Protein AF-A0A7C6NJV8-F1 (afdb_monomer_lite)

Radius of gyration: 19.59 Å; chains: 1; bounding box: 63×45×58 Å

Structure (mmCIF, N/CA/C/O backbone):
data_AF-A0A7C6NJV8-F1
#
_entry.id   AF-A0A7C6NJV8-F1
#
loop_
_atom_site.group_PDB
_atom_site.id
_atom_site.type_symbol
_atom_site.label_atom_id
_atom_site.label_alt_id
_atom_site.label_comp_id
_atom_site.label_asym_id
_atom_site.label_entity_id
_atom_site.label_seq_id
_atom_site.pdbx_PDB_ins_code
_atom_site.Cartn_x
_atom_site.Cartn_y
_atom_site.Cartn_z
_atom_site.occupancy
_atom_site.B_iso_or_equiv
_atom_site.auth_seq_id
_atom_site.auth_comp_id
_atom_site.auth_asym_id
_atom_site.auth_atom_id
_atom_site.pdbx_PDB_model_num
ATOM 1 N N . MET A 1 1 ? -29.972 7.275 5.028 1.00 44.28 1 MET A N 1
ATOM 2 C CA . MET A 1 1 ? -29.002 7.350 6.134 1.00 44.28 1 MET A CA 1
ATOM 3 C C . MET A 1 1 ? -28.089 6.150 5.996 1.00 44.28 1 MET A C 1
ATOM 5 O O . MET A 1 1 ? -28.559 5.037 6.199 1.00 44.28 1 MET A O 1
ATOM 9 N N . GLU A 1 2 ? -26.853 6.348 5.537 1.00 48.09 2 GLU A N 1
ATOM 10 C CA . GLU A 1 2 ? -25.813 5.333 5.746 1.00 48.09 2 GLU A CA 1
ATOM 11 C C . GLU A 1 2 ? -25.489 5.295 7.247 1.00 48.09 2 GLU A C 1
ATOM 13 O O . GLU A 1 2 ? -25.677 6.285 7.953 1.00 48.09 2 GLU A O 1
ATOM 18 N N . ALA A 1 3 ? -25.141 4.114 7.759 1.00 62.25 3 ALA A N 1
ATOM 19 C CA . ALA A 1 3 ? -24.826 3.956 9.175 1.00 62.25 3 ALA A CA 1
ATOM 20 C C . ALA A 1 3 ? -23.454 4.601 9.448 1.00 62.25 3 ALA A C 1
ATOM 22 O O . ALA A 1 3 ? -22.554 4.380 8.638 1.00 62.25 3 ALA A O 1
ATOM 23 N N . PRO A 1 4 ? -23.276 5.352 10.549 1.00 63.28 4 PRO A N 1
ATOM 24 C CA . PRO A 1 4 ? -22.041 6.090 10.841 1.00 63.28 4 PRO A CA 1
ATOM 25 C C . PRO A 1 4 ? -20.781 5.205 10.827 1.00 63.28 4 PRO A C 1
ATOM 27 O O . PRO A 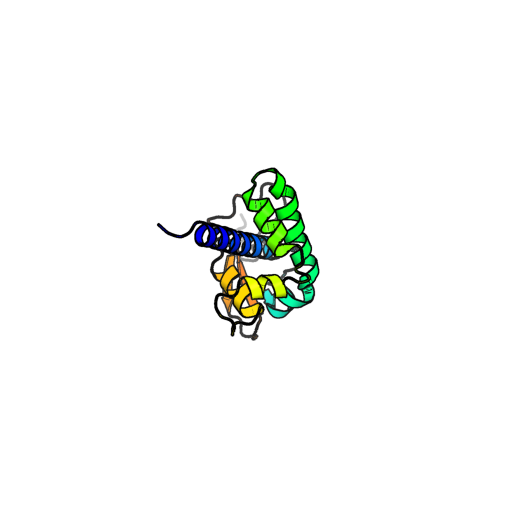1 4 ? -19.737 5.644 10.358 1.00 63.28 4 PRO A O 1
ATOM 30 N N . GLU A 1 5 ? -20.902 3.935 11.218 1.00 63.16 5 GLU A N 1
ATOM 31 C CA . GLU A 1 5 ? -19.820 2.937 11.162 1.00 63.16 5 GLU A CA 1
ATOM 32 C C . GLU A 1 5 ? -19.309 2.694 9.729 1.00 63.16 5 GLU A C 1
ATOM 34 O O . GLU A 1 5 ? -18.105 2.669 9.490 1.00 63.16 5 GLU A O 1
ATOM 39 N N . ARG A 1 6 ? -20.206 2.635 8.733 1.00 70.56 6 ARG A N 1
ATOM 40 C CA . ARG A 1 6 ? -19.815 2.449 7.322 1.00 70.56 6 ARG A CA 1
ATOM 41 C C . ARG A 1 6 ? -19.098 3.666 6.742 1.00 70.56 6 ARG A C 1
ATOM 43 O O . ARG A 1 6 ? -18.299 3.531 5.815 1.00 70.56 6 ARG A O 1
ATOM 50 N N . GLU A 1 7 ? -19.399 4.860 7.245 1.00 77.38 7 GLU A N 1
ATOM 51 C CA . GLU A 1 7 ? -18.710 6.083 6.825 1.00 77.38 7 GLU A CA 1
ATOM 52 C C . GLU A 1 7 ? -17.288 6.152 7.397 1.00 77.38 7 GLU A C 1
ATOM 54 O O . GLU A 1 7 ? -16.370 6.604 6.706 1.00 77.38 7 GLU A O 1
ATOM 59 N N . GLU A 1 8 ? -17.093 5.679 8.629 1.00 79.56 8 GLU A N 1
ATOM 60 C CA . GLU A 1 8 ? -15.789 5.625 9.291 1.00 79.56 8 GLU A CA 1
ATOM 61 C C . GLU A 1 8 ? -14.870 4.572 8.662 1.00 79.56 8 GLU A C 1
ATOM 63 O O . GLU A 1 8 ? -13.762 4.913 8.246 1.00 79.56 8 GLU A O 1
ATOM 68 N N . GLU A 1 9 ? -15.355 3.344 8.459 1.00 81.94 9 GLU A N 1
ATOM 69 C CA . GLU A 1 9 ? -14.619 2.282 7.754 1.00 81.94 9 GLU A CA 1
ATOM 70 C C . GLU A 1 9 ? -14.162 2.744 6.364 1.00 81.94 9 GLU A C 1
ATOM 72 O O . GLU A 1 9 ? -12.999 2.608 5.976 1.00 81.94 9 GLU A O 1
ATOM 77 N N . ARG A 1 10 ? -15.070 3.379 5.613 1.00 85.94 10 ARG A N 1
ATOM 78 C CA . ARG A 1 10 ? -14.767 3.914 4.285 1.00 85.94 10 ARG A CA 1
ATOM 79 C C . ARG A 1 10 ? -13.729 5.033 4.341 1.00 85.94 10 ARG A C 1
ATOM 81 O O . ARG A 1 10 ? -12.921 5.162 3.418 1.00 85.94 10 ARG A O 1
ATOM 88 N N . TYR A 1 11 ? -13.751 5.871 5.374 1.00 86.62 11 TYR A N 1
ATOM 89 C CA . TYR A 1 11 ? -12.735 6.902 5.571 1.00 86.62 11 TYR A CA 1
ATOM 90 C C . TYR A 1 11 ? -11.361 6.281 5.837 1.00 86.62 11 TYR A C 1
ATOM 92 O O . TYR A 1 11 ? -10.406 6.646 5.148 1.00 86.62 11 TYR A O 1
ATOM 100 N N . ILE A 1 12 ? -11.283 5.331 6.775 1.00 87.88 12 ILE A N 1
ATOM 101 C CA . ILE A 1 12 ? -10.046 4.632 7.146 1.00 87.88 12 ILE A CA 1
ATOM 102 C C . ILE A 1 12 ? -9.442 3.971 5.909 1.00 87.88 12 ILE A C 1
ATOM 104 O O . ILE A 1 12 ? -8.296 4.253 5.556 1.00 87.88 12 ILE A O 1
ATOM 108 N N . TYR A 1 13 ? -10.247 3.191 5.187 1.00 89.94 13 TYR A N 1
ATOM 109 C CA . TYR A 1 13 ? -9.831 2.513 3.964 1.00 89.94 13 TYR A CA 1
ATOM 110 C C . TYR A 1 13 ? -9.274 3.496 2.924 1.00 89.94 13 TYR A C 1
ATOM 112 O O . TYR A 1 13 ? -8.141 3.354 2.469 1.00 89.94 13 TYR A O 1
ATOM 120 N N . ASN A 1 14 ? -10.028 4.549 2.585 1.00 90.50 14 ASN A N 1
ATOM 121 C CA . ASN A 1 14 ? -9.605 5.528 1.577 1.00 90.50 14 ASN A CA 1
ATOM 122 C C . ASN A 1 14 ? -8.330 6.279 1.977 1.00 90.50 14 ASN A C 1
ATOM 124 O O . ASN A 1 14 ? -7.537 6.673 1.118 1.00 90.50 14 ASN A O 1
ATOM 128 N N . PHE A 1 15 ? -8.165 6.556 3.269 1.00 91.12 15 PHE A N 1
ATOM 129 C CA . PHE A 1 15 ? -6.979 7.219 3.785 1.00 91.12 15 PHE A CA 1
ATOM 130 C C . PHE A 1 15 ? -5.757 6.301 3.681 1.00 91.12 15 PHE A C 1
ATOM 132 O O . PHE A 1 15 ? -4.739 6.712 3.120 1.00 91.12 15 PHE A O 1
ATOM 139 N N . LEU A 1 16 ? -5.885 5.056 4.145 1.00 92.50 16 LEU A N 1
ATOM 140 C CA . LEU A 1 16 ? -4.838 4.036 4.097 1.00 92.50 16 LEU A CA 1
ATOM 141 C C . LEU A 1 16 ? -4.431 3.675 2.660 1.00 92.50 16 LEU A C 1
ATOM 143 O O . LEU A 1 16 ? -3.243 3.523 2.376 1.00 92.50 16 LEU A O 1
ATOM 147 N N . GLU A 1 17 ? -5.379 3.617 1.726 1.00 92.75 17 GLU A N 1
ATOM 148 C CA . GLU A 1 17 ? -5.088 3.404 0.307 1.00 92.75 17 GLU A CA 1
ATOM 149 C C . GLU A 1 17 ? -4.221 4.543 -0.259 1.00 92.75 17 GLU A C 1
ATOM 151 O O . GLU A 1 17 ? -3.165 4.311 -0.856 1.00 92.75 17 GLU A O 1
ATOM 156 N N . LYS A 1 18 ? -4.622 5.797 -0.005 1.00 90.94 18 LYS A N 1
ATOM 157 C CA . LYS A 1 18 ? -3.902 6.988 -0.481 1.00 90.94 18 LYS A CA 1
ATOM 158 C C . LYS A 1 18 ? -2.502 7.094 0.104 1.00 90.94 18 LYS A C 1
ATOM 160 O O . LYS A 1 18 ? -1.551 7.306 -0.644 1.00 90.94 18 LYS A O 1
ATOM 165 N N . ILE A 1 19 ? -2.370 6.968 1.422 1.00 91.62 19 ILE A N 1
ATOM 166 C CA . ILE A 1 19 ? -1.080 7.111 2.100 1.00 91.62 19 ILE A CA 1
ATOM 167 C C . ILE A 1 19 ? -0.108 6.005 1.675 1.00 91.62 19 ILE A C 1
ATOM 169 O O . ILE A 1 19 ? 1.055 6.296 1.399 1.00 91.62 19 ILE A O 1
ATOM 173 N N . THR A 1 20 ? -0.591 4.768 1.518 1.00 92.12 20 THR A N 1
ATOM 174 C CA . THR A 1 20 ? 0.212 3.652 0.999 1.00 92.12 20 THR A CA 1
ATOM 175 C C . THR A 1 20 ? 0.728 3.978 -0.400 1.00 92.12 20 THR A C 1
ATOM 177 O O . THR A 1 20 ? 1.933 3.903 -0.649 1.00 92.12 20 THR A O 1
ATOM 180 N N . GLY A 1 21 ? -0.156 4.431 -1.296 1.00 90.12 21 GLY A N 1
ATOM 181 C CA . GLY A 1 21 ? 0.224 4.862 -2.640 1.00 90.12 21 GLY A CA 1
ATOM 182 C C . GLY A 1 21 ? 1.263 5.990 -2.642 1.00 90.12 21 GLY A C 1
ATOM 183 O O . GLY A 1 21 ? 2.228 5.923 -3.405 1.00 90.12 21 GLY A O 1
ATOM 184 N N . CYS A 1 22 ? 1.112 6.991 -1.770 1.00 88.50 22 CYS A N 1
ATOM 185 C CA . CYS A 1 22 ? 2.067 8.093 -1.628 1.00 88.50 22 CYS A CA 1
ATOM 186 C C . CYS A 1 22 ? 3.446 7.606 -1.175 1.00 88.50 22 CYS A C 1
ATOM 188 O O . CYS A 1 22 ? 4.431 7.889 -1.850 1.00 88.50 22 CYS A O 1
ATOM 190 N N . PHE A 1 23 ? 3.528 6.826 -0.094 1.00 89.25 23 PHE A N 1
ATOM 191 C CA . PHE A 1 23 ? 4.809 6.342 0.427 1.00 89.25 23 PHE A CA 1
ATOM 192 C C . PHE A 1 23 ? 5.580 5.506 -0.589 1.00 89.25 23 PHE A C 1
ATOM 194 O O . PHE A 1 23 ? 6.809 5.591 -0.665 1.00 89.25 23 PHE A O 1
ATOM 201 N N . TYR A 1 24 ? 4.887 4.653 -1.340 1.00 88.19 24 TYR A N 1
ATOM 202 C CA . TYR A 1 24 ? 5.525 3.873 -2.391 1.00 88.19 24 TYR A CA 1
ATOM 203 C C . TYR A 1 24 ? 5.960 4.761 -3.556 1.00 88.19 24 TYR A C 1
ATOM 205 O O . TYR A 1 24 ? 7.117 4.677 -3.953 1.00 88.19 24 TYR A O 1
ATOM 213 N N . ALA A 1 25 ? 5.098 5.655 -4.049 1.00 84.25 25 ALA A N 1
ATOM 214 C CA . ALA A 1 25 ? 5.460 6.587 -5.115 1.00 84.25 25 ALA A CA 1
ATOM 215 C C . ALA A 1 25 ? 6.677 7.451 -4.742 1.00 84.25 25 ALA A C 1
ATOM 217 O O . ALA A 1 25 ? 7.619 7.534 -5.523 1.00 84.25 25 ALA A O 1
ATOM 218 N N . GLU A 1 26 ? 6.702 8.037 -3.544 1.00 81.94 26 GLU A N 1
ATOM 219 C CA . GLU A 1 26 ? 7.840 8.821 -3.049 1.00 81.94 26 GLU A CA 1
ATOM 220 C C . GLU A 1 26 ? 9.117 7.992 -2.975 1.00 81.94 26 GLU A C 1
ATOM 222 O O . GLU A 1 26 ? 10.167 8.439 -3.418 1.00 81.94 26 GLU A O 1
ATOM 227 N N . TRP A 1 27 ? 9.043 6.763 -2.465 1.00 81.00 27 TRP A N 1
ATOM 228 C CA . TRP A 1 27 ? 10.218 5.898 -2.388 1.00 81.00 27 TRP A CA 1
ATOM 229 C C . TRP A 1 27 ? 10.796 5.565 -3.763 1.00 81.00 27 TRP A C 1
ATOM 231 O O . TRP A 1 27 ? 12.010 5.640 -3.936 1.00 81.00 27 TRP A O 1
ATOM 241 N N . TYR A 1 28 ? 9.945 5.286 -4.752 1.00 77.75 28 TYR A N 1
ATOM 242 C CA . TYR A 1 28 ? 10.406 5.049 -6.121 1.00 77.75 28 TYR A CA 1
ATOM 243 C C . TYR A 1 28 ? 10.984 6.297 -6.784 1.00 77.75 28 TYR A C 1
ATOM 245 O O . TYR A 1 28 ? 11.911 6.193 -7.579 1.00 77.75 28 TYR A O 1
ATOM 253 N N . LEU A 1 29 ? 10.430 7.473 -6.491 1.00 73.44 29 LEU A N 1
ATOM 254 C CA . LEU A 1 29 ? 10.861 8.719 -7.121 1.00 73.44 29 LEU A CA 1
ATOM 255 C C . LEU A 1 29 ? 12.094 9.338 -6.450 1.00 73.44 29 LEU A C 1
ATOM 257 O O . LEU A 1 29 ? 12.846 10.040 -7.119 1.00 73.44 29 LEU A O 1
ATOM 261 N N . CYS A 1 30 ? 12.309 9.080 -5.159 1.00 70.81 30 CYS A N 1
ATOM 262 C CA . CYS A 1 30 ? 13.429 9.619 -4.383 1.00 70.81 30 CYS A CA 1
ATOM 263 C C . CYS A 1 30 ? 14.631 8.668 -4.281 1.00 70.81 30 CYS A C 1
ATOM 265 O O . CYS A 1 30 ? 15.671 9.076 -3.771 1.00 70.81 30 CYS A O 1
ATOM 267 N N . SER A 1 31 ? 14.517 7.409 -4.715 1.00 63.44 31 SER A N 1
ATOM 268 C CA . SER A 1 31 ? 15.648 6.480 -4.684 1.00 63.44 31 SER A CA 1
ATOM 269 C C . SER A 1 31 ? 16.633 6.789 -5.816 1.00 63.44 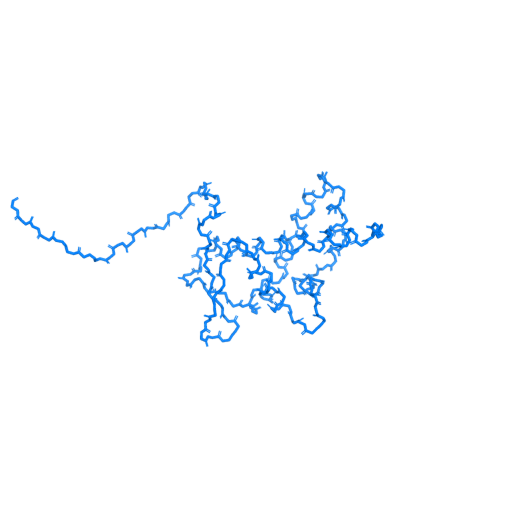31 SER A C 1
ATOM 271 O O . SER A 1 31 ? 16.363 6.506 -6.984 1.00 63.44 31 SER A O 1
ATOM 273 N N . GLU A 1 32 ? 17.796 7.352 -5.465 1.00 49.84 32 GLU A N 1
ATOM 274 C CA . GLU A 1 32 ? 18.924 7.597 -6.384 1.00 49.84 32 GLU A CA 1
ATOM 275 C C . GLU A 1 32 ? 19.471 6.300 -7.020 1.00 49.84 32 GLU A C 1
ATOM 277 O O . GLU A 1 32 ? 20.162 6.347 -8.037 1.00 49.84 32 GLU A O 1
ATOM 282 N N . GLU A 1 33 ? 19.136 5.134 -6.458 1.00 50.09 33 GLU A N 1
ATOM 283 C CA . GLU A 1 33 ? 19.601 3.816 -6.908 1.00 50.09 33 GLU A CA 1
ATOM 284 C C . GLU A 1 33 ? 18.751 3.213 -8.040 1.00 50.09 33 GLU A C 1
ATOM 286 O O . GLU A 1 33 ? 19.172 2.251 -8.693 1.00 50.09 33 GLU A O 1
ATOM 291 N N . ILE A 1 34 ? 17.572 3.776 -8.340 1.00 53.25 34 ILE A N 1
ATOM 292 C CA . ILE A 1 34 ? 16.693 3.255 -9.396 1.00 53.25 34 ILE A CA 1
ATOM 293 C C . ILE A 1 34 ? 17.153 3.797 -10.754 1.00 53.25 34 ILE A C 1
ATOM 295 O O . ILE A 1 34 ? 16.552 4.667 -11.377 1.00 53.25 34 ILE A O 1
ATOM 299 N N . SER A 1 35 ? 18.245 3.221 -11.244 1.00 52.53 35 SER A N 1
ATOM 300 C CA . SER A 1 35 ? 18.840 3.528 -12.551 1.00 52.53 35 SER A CA 1
ATOM 301 C C . SER A 1 35 ? 17.911 3.250 -13.746 1.00 52.53 35 SER A C 1
ATOM 303 O O . SER A 1 35 ? 18.124 3.807 -14.820 1.00 52.53 35 SER A O 1
ATOM 305 N N . ASN A 1 36 ? 16.857 2.437 -13.569 1.00 63.31 36 ASN A N 1
ATOM 306 C CA . ASN A 1 36 ? 16.032 1.923 -14.672 1.00 63.31 36 ASN A CA 1
ATOM 307 C C . ASN A 1 36 ? 14.518 2.146 -14.539 1.00 63.31 36 ASN A C 1
ATOM 309 O O . ASN A 1 36 ? 13.767 1.695 -15.403 1.00 63.31 36 ASN A O 1
ATOM 313 N N . PHE A 1 37 ? 14.053 2.849 -13.501 1.00 75.81 37 PHE A N 1
ATOM 314 C CA . PHE A 1 37 ? 12.620 3.058 -13.232 1.00 75.81 37 PHE A CA 1
ATOM 315 C C . PHE A 1 37 ? 11.797 1.756 -13.144 1.00 75.81 37 PHE A C 1
ATOM 317 O O . PHE A 1 37 ? 10.596 1.766 -13.404 1.00 75.81 37 PHE A O 1
ATOM 324 N N . ASN A 1 38 ? 12.427 0.630 -12.799 1.00 85.31 38 ASN A N 1
ATOM 325 C CA . ASN A 1 38 ? 11.752 -0.657 -12.668 1.00 85.31 38 ASN A CA 1
ATOM 326 C C . ASN A 1 38 ? 11.433 -0.951 -11.198 1.00 85.31 38 ASN A C 1
ATOM 328 O O . ASN A 1 38 ? 12.264 -0.722 -10.325 1.00 85.31 38 ASN A O 1
ATOM 332 N N . ILE A 1 39 ? 10.234 -1.468 -10.950 1.00 87.56 39 ILE A N 1
ATOM 333 C CA . ILE A 1 39 ? 9.761 -1.990 -9.669 1.00 87.56 39 ILE A CA 1
ATOM 334 C C . ILE A 1 39 ? 9.591 -3.498 -9.814 1.00 87.56 39 ILE A C 1
ATOM 336 O O . ILE A 1 39 ? 8.848 -3.948 -10.683 1.00 87.56 39 ILE A O 1
ATOM 340 N N . ASP A 1 40 ? 10.217 -4.271 -8.938 1.00 90.81 40 ASP A N 1
ATOM 341 C CA . ASP A 1 40 ? 9.776 -5.634 -8.659 1.00 90.81 40 ASP A CA 1
ATOM 342 C C . ASP A 1 40 ? 8.704 -5.569 -7.560 1.00 90.81 40 ASP A C 1
ATOM 344 O O . ASP A 1 40 ? 8.948 -5.082 -6.452 1.00 90.81 40 ASP A O 1
ATOM 348 N N . ILE A 1 41 ? 7.477 -5.986 -7.886 1.00 91.44 41 ILE A N 1
ATOM 349 C CA . ILE A 1 41 ? 6.344 -5.860 -6.963 1.00 91.44 41 ILE A CA 1
ATOM 350 C C . ILE A 1 41 ? 6.465 -6.803 -5.759 1.00 91.44 41 ILE A C 1
ATOM 352 O O . ILE A 1 41 ? 5.979 -6.481 -4.677 1.00 91.44 41 ILE A O 1
ATOM 356 N N . HIS A 1 42 ? 7.125 -7.948 -5.924 1.00 92.12 42 HIS A N 1
ATOM 357 C CA . HIS A 1 42 ? 7.327 -8.906 -4.848 1.00 92.12 42 HIS A CA 1
ATOM 358 C C . HIS A 1 42 ? 8.372 -8.369 -3.865 1.00 92.12 42 HIS A C 1
ATOM 360 O O . HIS A 1 42 ? 8.156 -8.387 -2.654 1.00 92.12 42 HIS A O 1
ATOM 366 N N . GLU A 1 43 ? 9.471 -7.804 -4.370 1.00 89.31 43 GLU A N 1
ATOM 367 C CA . GLU A 1 43 ? 10.458 -7.094 -3.548 1.00 89.31 43 GLU A CA 1
ATOM 368 C C . GLU A 1 43 ? 9.819 -5.927 -2.779 1.00 89.31 43 GLU A C 1
ATOM 370 O O . GLU A 1 43 ? 10.021 -5.775 -1.569 1.00 89.31 43 GLU A O 1
ATOM 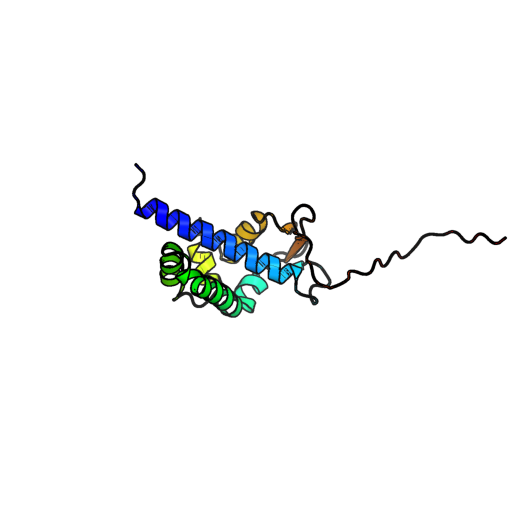375 N N . ALA A 1 44 ? 8.989 -5.141 -3.465 1.00 88.75 44 ALA A N 1
ATOM 376 C CA . ALA A 1 44 ? 8.278 -4.013 -2.882 1.00 88.75 44 ALA A CA 1
ATOM 377 C C . ALA A 1 44 ? 7.387 -4.405 -1.696 1.00 88.75 44 ALA A C 1
ATOM 379 O O . ALA A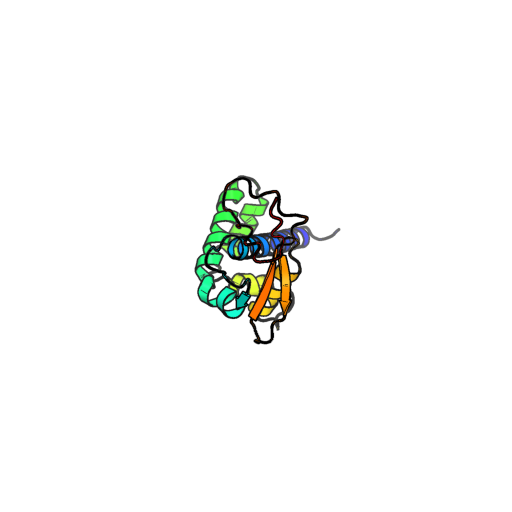 1 44 ? 7.249 -3.617 -0.757 1.00 88.75 44 ALA A O 1
ATOM 380 N N . VAL A 1 45 ? 6.777 -5.592 -1.728 1.00 92.12 45 VAL A N 1
ATOM 381 C CA . VAL A 1 45 ? 5.919 -6.075 -0.642 1.00 92.12 45 VAL A CA 1
ATOM 382 C C . VAL A 1 45 ? 6.723 -6.790 0.439 1.00 92.12 45 VAL A C 1
ATOM 384 O O . VAL A 1 45 ? 6.598 -6.441 1.611 1.00 92.12 45 VAL A O 1
ATOM 387 N N . TYR A 1 46 ? 7.557 -7.762 0.074 1.00 90.31 46 TYR A N 1
ATOM 388 C CA . TYR A 1 46 ? 8.120 -8.708 1.042 1.00 90.31 46 TYR A CA 1
ATOM 389 C C . TYR A 1 46 ? 9.532 -8.364 1.509 1.00 90.31 46 TYR A C 1
ATOM 391 O O . TYR A 1 46 ? 9.856 -8.611 2.667 1.00 90.31 46 TYR A O 1
ATOM 399 N N . ASN A 1 47 ? 10.359 -7.728 0.676 1.00 85.06 47 ASN A N 1
ATOM 400 C CA . ASN A 1 47 ? 11.704 -7.326 1.108 1.00 85.06 47 ASN A CA 1
ATOM 401 C C . ASN A 1 47 ? 11.665 -5.988 1.859 1.00 85.06 47 ASN A C 1
ATOM 403 O O . ASN A 1 47 ? 12.389 -5.795 2.834 1.00 85.06 47 ASN A O 1
ATOM 407 N N . MET A 1 48 ? 10.784 -5.073 1.442 1.00 78.81 48 MET A N 1
ATOM 408 C CA . MET A 1 48 ? 10.580 -3.778 2.110 1.00 78.81 48 MET A CA 1
ATOM 409 C C . MET A 1 48 ? 9.521 -3.823 3.226 1.00 78.81 48 MET A C 1
ATOM 411 O O . MET A 1 48 ? 9.399 -2.861 3.991 1.00 78.81 48 MET A O 1
ATOM 415 N N . GLY A 1 49 ? 8.777 -4.931 3.339 1.00 84.19 49 GLY A N 1
ATOM 416 C CA . GLY A 1 49 ? 7.541 -5.092 4.111 1.00 84.19 49 GLY A CA 1
ATOM 417 C C . GLY A 1 49 ? 7.512 -4.387 5.463 1.00 84.19 49 GLY A C 1
ATOM 418 O O . GLY A 1 49 ? 6.837 -3.371 5.618 1.00 84.19 49 GLY A O 1
ATOM 419 N N . ARG A 1 50 ? 8.246 -4.891 6.460 1.00 87.88 50 ARG A N 1
ATOM 420 C CA . ARG A 1 50 ? 8.211 -4.323 7.821 1.00 87.88 50 ARG A CA 1
ATOM 421 C C . ARG A 1 50 ? 8.659 -2.862 7.876 1.00 87.88 50 ARG A C 1
ATOM 423 O O . ARG A 1 50 ? 8.001 -2.046 8.515 1.00 87.88 50 ARG A O 1
ATOM 430 N N . TYR A 1 51 ? 9.763 -2.518 7.208 1.00 89.06 51 TYR A N 1
ATOM 431 C CA . TYR A 1 51 ? 10.293 -1.149 7.215 1.00 89.06 51 TYR A CA 1
ATOM 432 C C . TYR A 1 51 ? 9.244 -0.147 6.726 1.00 89.06 51 TYR A C 1
ATOM 434 O O . TYR A 1 51 ? 9.037 0.911 7.325 1.00 89.06 51 TYR A O 1
ATOM 442 N N . LYS A 1 52 ? 8.549 -0.501 5.645 1.00 90.25 52 LYS A N 1
ATOM 443 C CA . LYS A 1 52 ? 7.549 0.360 5.030 1.00 90.25 52 LYS A CA 1
ATOM 444 C C . LYS A 1 52 ? 6.291 0.490 5.893 1.00 90.25 52 LYS A C 1
ATOM 446 O O . LYS A 1 52 ? 5.746 1.588 5.990 1.00 90.25 52 LYS A O 1
ATOM 451 N N . MET A 1 53 ? 5.897 -0.579 6.586 1.00 94.50 53 MET A N 1
ATOM 452 C CA . MET A 1 53 ? 4.770 -0.558 7.521 1.00 94.50 53 MET A CA 1
ATOM 453 C C . MET A 1 53 ? 5.039 0.397 8.686 1.00 94.50 53 MET A C 1
ATOM 455 O O . MET A 1 53 ? 4.184 1.208 9.029 1.00 94.50 53 MET A O 1
ATOM 459 N N . GLU A 1 54 ? 6.247 0.360 9.256 1.00 93.94 54 GLU A N 1
ATOM 460 C CA . GLU A 1 54 ? 6.638 1.277 10.335 1.00 93.94 54 GLU A CA 1
ATOM 461 C C . GLU A 1 54 ? 6.607 2.744 9.887 1.00 93.94 54 GLU A C 1
ATOM 463 O O . GLU A 1 54 ? 6.147 3.601 10.637 1.00 93.94 54 GLU A O 1
ATOM 468 N N . LYS A 1 55 ? 7.011 3.047 8.645 1.00 92.81 55 LYS A N 1
ATOM 469 C CA . LYS A 1 55 ? 6.909 4.409 8.092 1.00 92.81 55 LYS A CA 1
ATOM 470 C C . LYS A 1 55 ? 5.465 4.897 7.983 1.00 92.81 55 LYS A C 1
ATOM 472 O O . LYS A 1 55 ? 5.194 6.050 8.315 1.00 92.81 55 LYS A O 1
ATOM 477 N N . ILE A 1 56 ? 4.548 4.026 7.563 1.00 93.50 56 ILE A N 1
ATOM 478 C CA . ILE A 1 56 ? 3.117 4.348 7.508 1.00 93.50 56 ILE A CA 1
ATOM 479 C C . ILE A 1 56 ? 2.583 4.575 8.927 1.00 93.50 56 ILE A C 1
ATOM 481 O O . ILE A 1 56 ? 2.008 5.630 9.185 1.00 93.50 56 ILE A O 1
ATOM 485 N N . LYS A 1 57 ? 2.835 3.653 9.870 1.00 94.88 57 LYS A N 1
ATOM 486 C CA . LYS A 1 57 ? 2.397 3.790 11.273 1.00 94.88 57 LYS A CA 1
ATOM 487 C C . LYS A 1 57 ? 2.917 5.070 11.917 1.00 94.88 57 LYS A C 1
ATOM 489 O O . LYS A 1 57 ? 2.143 5.777 12.557 1.00 94.88 57 LYS A O 1
ATOM 494 N N . GLN A 1 58 ? 4.195 5.387 11.709 1.00 93.75 58 GLN A N 1
ATOM 495 C CA . GLN A 1 58 ? 4.810 6.613 12.207 1.00 93.75 58 GLN A CA 1
ATOM 496 C C . GLN A 1 58 ? 4.077 7.852 11.682 1.00 93.75 58 GLN A C 1
ATOM 498 O O . GLN A 1 58 ? 3.698 8.707 12.477 1.00 93.75 58 GLN A O 1
ATOM 503 N N . TYR A 1 59 ? 3.815 7.929 10.373 1.00 92.06 59 TYR A N 1
ATOM 504 C CA . TYR A 1 59 ? 3.086 9.063 9.805 1.00 92.06 59 TYR A CA 1
ATOM 505 C C . TYR A 1 59 ? 1.680 9.189 10.386 1.00 92.06 59 TYR A C 1
ATOM 507 O O . TYR A 1 59 ? 1.265 10.291 10.743 1.00 92.06 59 TYR A O 1
ATOM 515 N N . VAL A 1 60 ? 0.932 8.085 10.482 1.00 92.25 60 VAL A N 1
ATOM 516 C CA . VAL A 1 60 ? -0.428 8.134 11.036 1.00 92.25 60 VAL A CA 1
ATOM 517 C C . VAL A 1 60 ? -0.386 8.608 12.487 1.00 92.25 60 VAL A C 1
ATOM 519 O O . VAL A 1 60 ? -1.117 9.530 12.829 1.00 92.25 60 VAL A O 1
ATOM 522 N N . TYR A 1 61 ? 0.514 8.059 13.305 1.00 91.88 61 TYR A N 1
ATOM 523 C CA . TYR A 1 61 ? 0.676 8.438 14.709 1.00 91.88 61 TYR A CA 1
ATOM 524 C C . TYR A 1 61 ? 1.037 9.920 14.890 1.00 91.88 61 TYR A C 1
ATOM 526 O O . TYR A 1 61 ? 0.401 10.622 15.674 1.00 91.88 61 TYR A O 1
ATOM 534 N N . GLU A 1 62 ? 2.020 10.425 14.139 1.00 90.00 62 GLU A N 1
ATOM 535 C CA . GLU A 1 62 ? 2.458 11.826 14.218 1.00 90.00 62 GLU A CA 1
ATOM 536 C C . GLU A 1 62 ? 1.334 12.809 13.861 1.00 90.00 62 GLU A C 1
ATOM 538 O O . GLU A 1 62 ? 1.264 13.905 14.416 1.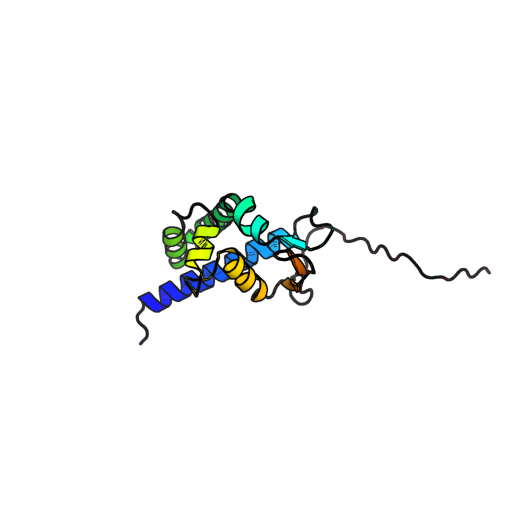00 90.00 62 GLU A O 1
ATOM 543 N N . ASN A 1 63 ? 0.420 12.404 12.975 1.00 85.94 63 ASN A N 1
ATOM 544 C CA . ASN A 1 63 ? -0.724 13.217 12.568 1.00 85.94 63 ASN A CA 1
ATOM 545 C C . ASN A 1 63 ? -2.002 12.918 13.376 1.00 85.94 63 ASN A C 1
ATOM 547 O O . ASN A 1 63 ? -2.966 13.678 13.288 1.00 85.94 63 ASN A O 1
ATOM 551 N N . ALA A 1 64 ? -2.023 11.863 14.195 1.00 85.81 64 ALA A N 1
ATOM 552 C CA . ALA A 1 64 ? -3.206 11.439 14.945 1.00 85.81 64 ALA A CA 1
ATOM 553 C C . ALA A 1 64 ? -3.671 12.484 15.970 1.00 85.81 64 ALA A C 1
ATOM 555 O O . ALA A 1 64 ? -4.864 12.638 16.212 1.00 85.81 64 ALA A O 1
ATOM 556 N N . PHE A 1 65 ? -2.740 13.277 16.503 1.00 78.50 65 PHE A N 1
ATOM 557 C CA . PHE A 1 65 ? -3.038 14.367 17.437 1.00 78.50 65 PHE A CA 1
ATOM 558 C C . PHE A 1 65 ? -3.691 15.589 16.775 1.00 78.50 65 PHE A C 1
ATOM 560 O O . PHE A 1 65 ? -4.171 16.482 17.470 1.00 78.50 65 PHE A O 1
ATOM 567 N N . ILE A 1 66 ? -3.705 15.646 15.440 1.00 77.69 66 ILE A N 1
ATOM 568 C CA . ILE A 1 66 ? -4.286 16.753 14.669 1.00 77.69 66 ILE A CA 1
ATOM 569 C C . ILE A 1 66 ? -5.779 16.505 14.415 1.00 77.69 66 ILE A C 1
ATOM 571 O O . ILE A 1 66 ? -6.551 17.455 14.286 1.00 77.69 66 ILE A O 1
ATOM 575 N N . HIS A 1 67 ? -6.202 15.239 14.333 1.00 75.31 67 HIS A N 1
ATOM 576 C CA . HIS A 1 67 ? -7.567 14.880 13.965 1.00 75.31 67 HIS A CA 1
ATOM 577 C C . HIS A 1 67 ? -7.988 13.550 14.606 1.00 75.31 67 HIS A C 1
ATOM 579 O O . HIS A 1 67 ? -7.378 12.522 14.338 1.00 75.31 67 HIS A O 1
ATOM 585 N N . GLU A 1 68 ? -9.092 13.540 15.359 1.00 76.31 68 GLU A N 1
ATOM 586 C CA . GLU A 1 68 ? -9.588 12.361 16.097 1.00 76.31 68 GLU A CA 1
ATOM 587 C C . GLU A 1 68 ? -9.730 11.108 15.213 1.00 76.31 68 GLU A C 1
ATOM 589 O O . GLU A 1 68 ? -9.257 10.037 15.571 1.00 76.31 68 GLU A O 1
ATOM 594 N N . LYS A 1 69 ? -10.254 11.253 13.986 1.00 81.69 69 LYS A N 1
ATOM 595 C CA . LYS A 1 69 ? -10.347 10.134 13.022 1.00 81.69 69 LYS A CA 1
ATOM 596 C C . LYS A 1 69 ? -9.007 9.477 12.660 1.00 81.69 69 LYS A C 1
ATOM 598 O O . LYS A 1 69 ? -8.997 8.316 12.275 1.00 81.69 69 LYS A O 1
ATOM 603 N N . LEU A 1 70 ? -7.883 10.193 12.740 1.00 84.38 70 LEU A N 1
ATOM 604 C CA . LEU A 1 70 ? -6.559 9.615 12.477 1.00 84.38 70 LEU A CA 1
ATOM 605 C C . LEU A 1 70 ? -6.064 8.773 13.655 1.00 84.38 70 LEU A C 1
ATOM 607 O O . LEU A 1 70 ? -5.298 7.836 13.444 1.00 84.38 70 LEU A O 1
ATOM 611 N N . TRP A 1 71 ? -6.536 9.060 14.871 1.00 88.69 71 TRP A N 1
ATOM 612 C CA . TRP A 1 71 ? -6.322 8.176 16.010 1.00 88.69 71 TRP A CA 1
ATOM 613 C C . TRP A 1 71 ? -7.017 6.830 15.794 1.00 88.69 71 TRP A C 1
ATOM 615 O O . TRP A 1 71 ? -6.380 5.796 15.974 1.00 88.69 71 TRP A O 1
ATOM 625 N N . THR A 1 72 ? -8.262 6.824 15.295 1.00 90.06 72 THR A N 1
ATOM 626 C CA . THR A 1 72 ? -8.943 5.574 14.910 1.00 90.06 72 THR A CA 1
ATOM 627 C C . THR A 1 72 ? -8.150 4.804 13.853 1.00 90.06 72 THR A C 1
ATOM 629 O O . THR A 1 72 ? -7.943 3.604 13.995 1.00 90.06 72 THR A O 1
ATOM 632 N N . VAL A 1 73 ? -7.637 5.489 12.821 1.00 91.75 73 VAL A N 1
ATOM 633 C CA . VAL A 1 73 ? -6.786 4.847 11.800 1.00 91.75 73 VAL A CA 1
ATOM 634 C C . VAL A 1 73 ? -5.550 4.208 12.435 1.00 91.75 73 VAL A C 1
ATOM 636 O O . VAL A 1 73 ? -5.195 3.093 12.068 1.00 91.75 73 VAL A O 1
ATOM 639 N N . TYR A 1 74 ? -4.880 4.900 13.363 1.00 92.75 74 TYR A N 1
ATOM 640 C CA . TYR A 1 74 ? -3.709 4.357 14.051 1.00 92.75 74 TYR A CA 1
ATOM 641 C C . TYR A 1 74 ? -4.061 3.105 14.855 1.00 92.75 74 TYR A C 1
ATOM 643 O O . TYR A 1 74 ? -3.374 2.093 14.730 1.00 92.75 74 TYR A O 1
ATOM 651 N N . GLU A 1 75 ? -5.135 3.163 15.643 1.00 92.75 75 GLU A N 1
ATOM 652 C CA . GLU A 1 75 ? -5.600 2.039 16.456 1.00 92.75 75 GLU A CA 1
ATOM 653 C C . GLU A 1 75 ? -5.924 0.803 15.609 1.00 92.75 75 GLU A C 1
ATOM 655 O O . GLU A 1 75 ? -5.600 -0.306 16.028 1.00 92.75 75 GLU A O 1
ATOM 660 N N . GLU A 1 76 ? -6.469 0.997 14.407 1.00 93.50 76 GLU A N 1
ATOM 661 C CA . GLU A 1 76 ? -6.784 -0.080 13.462 1.00 93.50 76 GLU A CA 1
ATOM 662 C C . GLU A 1 76 ? -5.525 -0.797 12.940 1.00 93.50 76 GLU A C 1
ATOM 664 O O . GLU A 1 76 ? -5.507 -2.017 12.790 1.00 93.50 76 GLU A O 1
ATOM 669 N N . ILE A 1 77 ? -4.447 -0.051 12.668 1.00 94.94 77 ILE A N 1
ATOM 670 C CA . ILE A 1 77 ? -3.252 -0.586 11.990 1.00 94.94 77 ILE A CA 1
ATOM 671 C C . ILE A 1 77 ? -2.060 -0.849 12.918 1.00 94.94 77 ILE A C 1
ATOM 673 O O . ILE A 1 77 ? -1.034 -1.355 12.457 1.00 94.94 77 ILE A O 1
ATOM 677 N N . LYS A 1 78 ? -2.125 -0.470 14.202 1.00 94.81 78 LYS A N 1
ATOM 678 C CA . LYS A 1 78 ? -0.968 -0.510 15.122 1.00 94.81 78 LYS A CA 1
ATOM 679 C C . LYS A 1 78 ? -0.353 -1.906 15.261 1.00 94.81 78 LYS A C 1
ATOM 681 O O . LYS A 1 78 ? 0.868 -2.022 15.391 1.00 94.81 78 LYS A O 1
ATOM 686 N N . ASP A 1 79 ? -1.188 -2.941 15.173 1.00 96.00 79 ASP A N 1
ATOM 687 C CA . ASP A 1 79 ? -0.801 -4.343 15.344 1.00 96.00 79 ASP A CA 1
ATOM 688 C C . ASP A 1 79 ? -0.331 -5.005 14.037 1.00 96.00 79 ASP A C 1
ATOM 690 O O . ASP A 1 79 ? 0.169 -6.134 14.060 1.00 96.00 79 ASP A O 1
ATOM 694 N N . PHE A 1 80 ? -0.428 -4.307 12.898 1.00 95.94 80 PHE A N 1
ATOM 695 C CA . PHE A 1 80 ? 0.086 -4.803 11.622 1.00 95.94 80 PHE A CA 1
ATOM 696 C C . PHE A 1 80 ? 1.617 -4.838 11.663 1.00 95.94 80 PHE A C 1
ATOM 698 O O . PHE A 1 80 ? 2.291 -3.853 12.008 1.00 95.94 80 PHE A O 1
ATOM 705 N N . LYS A 1 81 ? 2.178 -5.999 11.322 1.00 93.88 81 LYS A N 1
ATOM 706 C CA . LYS A 1 81 ? 3.615 -6.275 11.411 1.00 93.88 81 LYS A CA 1
ATOM 707 C C . LYS A 1 81 ? 4.316 -5.934 10.107 1.00 93.88 81 LYS A C 1
ATOM 709 O O . LYS A 1 81 ? 5.414 -5.379 10.129 1.00 93.88 81 LYS A O 1
ATOM 714 N N . GLU A 1 82 ? 3.684 -6.253 8.987 1.00 95.00 82 GLU A N 1
ATOM 715 C CA . GLU A 1 82 ? 4.244 -6.092 7.650 1.00 95.00 82 GLU A CA 1
ATOM 716 C C . GLU A 1 82 ? 3.267 -5.360 6.732 1.00 95.00 82 GLU A C 1
ATOM 718 O O . GLU A 1 82 ? 2.058 -5.373 6.949 1.00 95.00 82 GLU A O 1
ATOM 723 N N . VAL A 1 83 ? 3.774 -4.746 5.657 1.00 94.25 83 VAL A N 1
ATOM 724 C CA . VAL A 1 83 ? 2.891 -4.131 4.652 1.00 94.25 83 VAL A CA 1
ATOM 725 C C . VAL A 1 83 ? 1.958 -5.160 4.013 1.00 94.25 83 VAL A C 1
ATOM 727 O O . VAL A 1 83 ? 0.859 -4.796 3.611 1.00 94.25 83 VAL A O 1
ATOM 730 N N . ALA A 1 84 ? 2.334 -6.440 3.966 1.00 94.25 84 ALA A N 1
ATOM 731 C CA . ALA A 1 84 ? 1.436 -7.496 3.509 1.00 94.25 84 ALA A CA 1
ATOM 732 C C . ALA A 1 84 ? 0.132 -7.563 4.331 1.00 94.25 84 ALA A C 1
ATOM 734 O O . ALA A 1 84 ? -0.926 -7.755 3.737 1.00 94.25 84 ALA A O 1
ATOM 735 N N . ASP A 1 85 ? 0.183 -7.320 5.649 1.00 94.62 85 ASP A N 1
ATOM 736 C CA . ASP A 1 85 ? -1.008 -7.271 6.512 1.00 94.62 85 ASP A CA 1
ATOM 737 C C . ASP A 1 85 ? -1.923 -6.107 6.102 1.00 94.62 85 ASP A C 1
ATOM 739 O O . ASP A 1 85 ? -3.127 -6.277 5.908 1.00 94.62 85 ASP A O 1
ATOM 743 N N . LEU A 1 86 ? -1.329 -4.929 5.879 1.00 95.44 86 LEU A N 1
ATOM 744 C CA . LEU A 1 86 ? -2.044 -3.741 5.412 1.00 95.44 86 LEU A CA 1
ATOM 745 C C . LEU A 1 86 ? -2.656 -3.947 4.021 1.00 95.44 86 LEU A C 1
ATOM 747 O O . LEU A 1 86 ? -3.789 -3.549 3.775 1.00 95.44 86 LEU A O 1
ATOM 751 N N . LEU A 1 87 ? -1.927 -4.568 3.098 1.00 94.75 87 LEU A N 1
ATOM 752 C CA . LEU A 1 87 ? -2.412 -4.838 1.744 1.00 94.75 87 LEU A CA 1
ATOM 753 C C . LEU A 1 87 ? -3.500 -5.916 1.725 1.00 94.75 87 LEU A C 1
ATOM 755 O O . LEU A 1 87 ? -4.391 -5.857 0.881 1.00 94.75 87 LEU A O 1
ATOM 759 N N . ALA A 1 88 ? -3.456 -6.877 2.648 1.00 92.69 88 ALA A N 1
ATOM 760 C CA . ALA A 1 88 ? -4.542 -7.827 2.845 1.00 92.69 88 ALA A CA 1
ATOM 761 C C . ALA A 1 88 ? -5.795 -7.120 3.384 1.00 92.69 88 ALA A C 1
ATOM 763 O O . ALA A 1 88 ? -6.884 -7.333 2.855 1.00 92.69 88 ALA A O 1
ATOM 764 N N . TYR A 1 89 ? -5.633 -6.223 4.364 1.00 92.81 89 TYR A N 1
ATOM 765 C CA . TYR A 1 89 ? -6.714 -5.386 4.893 1.00 92.81 89 TYR A CA 1
ATOM 766 C C . TYR A 1 89 ? -7.345 -4.492 3.813 1.00 92.81 89 TYR A C 1
ATOM 768 O O . TYR A 1 89 ? -8.564 -4.397 3.704 1.00 92.81 89 TYR A O 1
ATOM 776 N N . LEU A 1 90 ? -6.516 -3.878 2.965 1.00 92.75 90 LEU A N 1
ATOM 777 C CA . LEU A 1 90 ? -6.951 -3.031 1.850 1.00 92.75 90 LEU A CA 1
ATOM 778 C C . LEU A 1 90 ? -7.414 -3.823 0.623 1.00 92.75 90 LEU A C 1
ATOM 780 O O . LEU A 1 90 ? -7.689 -3.239 -0.425 1.00 92.75 90 LEU A O 1
ATOM 784 N N . SER A 1 91 ? -7.473 -5.149 0.696 1.00 90.31 91 SER A N 1
ATOM 785 C CA . SER A 1 91 ? -7.900 -5.931 -0.448 1.00 90.31 91 SER A CA 1
ATOM 786 C C . SER A 1 91 ? -9.416 -5.879 -0.611 1.00 90.31 91 SER A C 1
ATOM 788 O O . SER A 1 91 ? -10.174 -6.370 0.220 1.00 90.31 91 SER A O 1
ATOM 790 N N . SER A 1 92 ? -9.871 -5.375 -1.757 1.00 77.00 92 SER A N 1
ATOM 791 C CA . SER A 1 92 ? -11.282 -5.440 -2.155 1.00 77.00 92 SER A CA 1
ATOM 792 C C . SER A 1 92 ? -11.753 -6.854 -2.524 1.00 77.00 92 SER A C 1
ATOM 794 O O . SER A 1 92 ? -12.950 -7.069 -2.719 1.00 77.00 92 SER A O 1
ATOM 796 N N . ASN A 1 93 ? -10.831 -7.818 -2.643 1.00 79.38 93 ASN A N 1
ATOM 797 C CA . ASN A 1 93 ? -11.131 -9.205 -2.981 1.00 79.38 93 ASN A CA 1
ATOM 798 C C . ASN A 1 93 ? -10.233 -10.168 -2.179 1.00 79.38 93 ASN A C 1
ATOM 800 O O . ASN A 1 93 ? -9.011 -10.111 -2.321 1.00 79.38 93 ASN A O 1
ATOM 804 N N . PRO A 1 94 ? -10.795 -11.117 -1.413 1.00 72.25 94 PRO A N 1
ATOM 805 C CA . PRO A 1 94 ? -10.011 -12.065 -0.616 1.00 72.25 94 PRO A CA 1
ATOM 806 C C . PRO A 1 94 ? -9.071 -12.963 -1.440 1.00 72.25 94 PRO A C 1
ATOM 808 O O . PRO A 1 94 ? -8.157 -13.559 -0.881 1.00 72.25 94 PRO A O 1
ATOM 811 N N . CYS A 1 95 ? -9.266 -13.070 -2.758 1.00 78.12 95 CYS A N 1
ATOM 812 C CA . CYS A 1 95 ? -8.372 -13.813 -3.647 1.00 78.12 95 CYS A CA 1
ATOM 813 C C . CYS A 1 95 ? -7.188 -12.989 -4.178 1.00 78.12 95 CYS A C 1
ATOM 815 O O . CYS A 1 95 ? -6.312 -13.558 -4.828 1.00 78.12 95 CYS A O 1
ATOM 817 N N . HIS A 1 96 ? -7.158 -11.667 -3.975 1.00 86.94 96 HIS A N 1
ATOM 818 C CA . HIS A 1 96 ? -6.006 -10.870 -4.386 1.00 86.94 96 HIS A CA 1
ATOM 819 C C . HIS A 1 96 ? -4.847 -11.091 -3.422 1.00 86.94 96 HIS A C 1
ATOM 821 O O . HIS A 1 96 ? -4.994 -10.968 -2.207 1.00 86.94 96 HIS A O 1
ATOM 827 N N . CYS A 1 97 ? -3.679 -11.377 -3.988 1.00 91.12 97 CYS A N 1
ATOM 828 C CA . CYS A 1 97 ? -2.443 -11.360 -3.233 1.00 91.12 97 CYS A CA 1
ATOM 829 C C . CYS A 1 97 ? -2.017 -9.908 -2.930 1.00 91.12 97 CYS A C 1
ATOM 831 O O . CYS A 1 97 ? -2.421 -8.980 -3.648 1.00 91.12 97 CYS A O 1
ATOM 833 N N . PRO A 1 98 ? -1.192 -9.692 -1.894 1.00 93.56 98 PRO A N 1
ATOM 834 C CA . PRO A 1 98 ? -0.679 -8.371 -1.540 1.00 93.56 98 PRO A CA 1
ATOM 835 C C . PRO A 1 98 ? -0.063 -7.603 -2.719 1.00 93.56 98 PRO A C 1
ATOM 837 O O . PRO A 1 98 ? -0.303 -6.408 -2.872 1.00 93.56 98 PRO A O 1
ATOM 840 N N . GLU A 1 99 ? 0.665 -8.278 -3.608 1.00 94.00 99 GLU A N 1
ATOM 841 C CA . GLU A 1 99 ? 1.279 -7.679 -4.796 1.00 94.00 99 GLU A CA 1
ATOM 842 C C . GLU A 1 99 ? 0.236 -7.122 -5.763 1.00 94.00 99 GLU A C 1
ATOM 844 O O . GLU A 1 99 ? 0.410 -6.031 -6.309 1.00 94.00 99 GLU A O 1
ATOM 849 N N . GLN A 1 100 ? -0.870 -7.845 -5.955 1.00 93.12 100 GLN A N 1
ATOM 850 C CA . GLN A 1 100 ? -1.968 -7.397 -6.803 1.00 93.12 100 GLN A CA 1
ATOM 851 C C . GLN A 1 100 ? -2.658 -6.173 -6.196 1.00 93.12 100 GLN A C 1
ATOM 853 O O . GLN A 1 100 ? -2.969 -5.225 -6.923 1.00 93.12 100 GLN A O 1
ATOM 858 N N . THR A 1 101 ? -2.866 -6.164 -4.877 1.00 94.38 101 THR A N 1
ATOM 859 C CA . THR A 1 101 ? -3.428 -5.005 -4.174 1.00 94.38 101 THR A CA 1
ATOM 860 C C . THR A 1 101 ? -2.503 -3.798 -4.290 1.00 94.38 101 THR A C 1
ATOM 862 O O . THR A 1 101 ? -2.955 -2.730 -4.700 1.00 94.38 101 THR A O 1
ATOM 865 N N . LEU A 1 102 ? -1.201 -3.962 -4.035 1.00 93.50 102 LEU A N 1
ATOM 866 C CA . LEU A 1 102 ? -0.233 -2.875 -4.174 1.00 93.50 102 LEU A CA 1
ATOM 867 C C . LEU A 1 102 ? -0.201 -2.341 -5.609 1.00 93.50 102 LEU A C 1
ATOM 869 O O . LEU A 1 102 ? -0.261 -1.132 -5.821 1.00 93.50 102 LEU A O 1
ATOM 873 N N . LEU A 1 103 ? -0.166 -3.222 -6.609 1.00 92.69 103 LEU A N 1
ATOM 874 C CA . LEU A 1 103 ? -0.178 -2.822 -8.013 1.00 92.69 103 LEU A CA 1
ATOM 875 C C . LEU A 1 103 ? -1.436 -2.021 -8.374 1.00 92.69 103 LEU A C 1
ATOM 877 O O . LEU A 1 103 ? -1.341 -1.036 -9.109 1.00 92.69 103 LEU A O 1
ATOM 881 N N . ASN A 1 104 ? -2.601 -2.417 -7.858 1.00 92.19 104 ASN A N 1
ATOM 882 C CA . ASN A 1 104 ? -3.851 -1.685 -8.059 1.00 92.19 104 ASN A CA 1
ATOM 883 C C . ASN A 1 104 ? -3.784 -0.287 -7.428 1.00 92.19 104 ASN A C 1
ATOM 885 O O . ASN A 1 104 ? -4.074 0.692 -8.114 1.00 92.19 104 ASN A O 1
ATOM 889 N N . ILE A 1 105 ? -3.318 -0.183 -6.179 1.00 92.44 105 ILE A N 1
ATOM 890 C CA . ILE A 1 105 ? -3.123 1.099 -5.481 1.00 92.44 105 ILE A CA 1
ATOM 891 C C . ILE A 1 105 ? -2.207 2.018 -6.296 1.00 92.44 105 ILE A C 1
ATOM 893 O O . ILE A 1 105 ? -2.532 3.179 -6.549 1.00 92.44 105 ILE A O 1
ATOM 897 N N . LEU A 1 106 ? -1.069 1.497 -6.758 1.00 90.62 106 LEU A N 1
ATOM 898 C CA . LEU A 1 106 ? -0.101 2.290 -7.510 1.00 90.62 106 LEU A CA 1
ATOM 899 C C . LEU A 1 106 ? -0.619 2.699 -8.894 1.00 90.62 106 LEU A C 1
ATOM 901 O O . LEU A 1 106 ? -0.325 3.804 -9.342 1.00 90.62 106 LEU A O 1
ATOM 905 N N . ARG A 1 107 ? -1.421 1.860 -9.562 1.00 89.94 107 ARG A N 1
ATOM 906 C CA . ARG A 1 107 ? -2.088 2.212 -10.831 1.00 89.94 107 ARG A CA 1
ATOM 907 C C . ARG A 1 107 ? -3.151 3.296 -10.664 1.00 89.94 107 ARG A C 1
ATOM 909 O O . ARG A 1 107 ? -3.380 4.056 -11.600 1.00 89.94 107 ARG A O 1
ATOM 916 N N . CYS A 1 108 ? -3.781 3.373 -9.495 1.00 87.25 108 CYS A N 1
ATOM 917 C CA . CYS A 1 108 ? -4.731 4.427 -9.144 1.00 87.25 108 CYS A CA 1
ATOM 918 C C . CYS A 1 108 ? -4.045 5.729 -8.690 1.00 87.25 108 CYS A C 1
ATOM 920 O O . CYS A 1 108 ? -4.709 6.761 -8.552 1.00 87.25 108 CYS A O 1
ATOM 922 N N . SER A 1 109 ? -2.728 5.706 -8.459 1.00 83.31 109 SER A N 1
ATOM 923 C CA . SER A 1 109 ? -1.968 6.894 -8.079 1.00 83.31 109 SER A CA 1
ATOM 924 C C . SER A 1 109 ? -1.934 7.915 -9.213 1.00 83.31 109 SER A C 1
ATOM 926 O O . SER A 1 109 ? -1.698 7.589 -10.373 1.00 83.31 109 SER A O 1
ATOM 928 N N . LYS A 1 110 ? -2.114 9.190 -8.866 1.00 82.19 110 LYS A N 1
ATOM 929 C CA . LYS A 1 110 ? -1.996 10.306 -9.819 1.00 82.19 110 LYS A CA 1
ATOM 930 C C . LYS A 1 110 ? -0.549 10.740 -10.057 1.00 82.19 110 LYS A C 1
ATOM 932 O O . LYS A 1 110 ? -0.284 11.469 -11.005 1.00 82.19 110 LYS A O 1
ATOM 937 N N . ASN A 1 111 ? 0.374 10.292 -9.205 1.00 79.75 111 ASN A N 1
ATOM 938 C CA . ASN A 1 111 ? 1.765 10.748 -9.209 1.00 79.75 111 ASN A CA 1
ATOM 939 C C . ASN A 1 111 ? 2.648 9.918 -10.145 1.00 79.75 111 ASN A C 1
ATOM 941 O O . ASN A 1 111 ? 3.704 10.382 -10.577 1.00 79.75 111 ASN A O 1
ATOM 945 N N . ILE A 1 112 ? 2.232 8.685 -10.444 1.00 84.31 112 ILE A N 1
ATOM 946 C CA . ILE A 1 112 ? 3.025 7.719 -11.197 1.00 84.31 112 ILE A CA 1
ATOM 947 C C . ILE A 1 112 ? 2.180 6.989 -12.237 1.00 84.31 112 ILE A C 1
ATOM 949 O O . ILE A 1 112 ? 0.985 6.777 -12.074 1.00 84.31 112 ILE A O 1
ATOM 953 N N . ARG A 1 113 ? 2.836 6.571 -13.314 1.00 87.31 113 ARG A N 1
ATOM 954 C CA . ARG A 1 113 ? 2.291 5.720 -14.363 1.00 87.31 113 ARG A CA 1
ATOM 955 C C . ARG A 1 113 ? 3.027 4.390 -14.349 1.00 87.31 113 ARG A C 1
ATOM 957 O O . ARG A 1 113 ? 4.252 4.371 -14.407 1.00 87.31 113 ARG A O 1
ATOM 964 N N . ILE A 1 114 ? 2.275 3.294 -14.341 1.00 88.94 114 ILE A N 1
ATOM 965 C CA . ILE A 1 114 ? 2.816 1.934 -14.395 1.00 88.94 114 ILE A CA 1
ATOM 966 C C . ILE A 1 114 ? 2.676 1.365 -15.806 1.00 88.94 114 ILE A C 1
ATOM 968 O O . ILE A 1 114 ? 1.597 1.399 -16.398 1.00 88.94 114 ILE A O 1
ATOM 972 N N . LEU A 1 115 ? 3.770 0.821 -16.330 1.00 89.06 115 LEU A N 1
ATOM 973 C CA . LEU A 1 115 ? 3.840 0.108 -17.601 1.00 89.06 115 LEU A CA 1
ATOM 974 C C . LEU A 1 115 ? 4.303 -1.330 -17.358 1.00 89.06 115 LEU A C 1
ATOM 976 O O . LEU A 1 115 ? 5.141 -1.581 -16.493 1.00 89.06 115 LEU A O 1
ATOM 980 N N . ASN A 1 116 ? 3.773 -2.272 -18.134 1.00 90.75 116 ASN A N 1
ATOM 981 C CA . ASN A 1 116 ? 4.226 -3.660 -18.084 1.00 90.75 116 ASN A CA 1
ATOM 982 C C . ASN A 1 116 ? 5.623 -3.786 -18.709 1.00 90.75 116 ASN A C 1
ATOM 984 O O . ASN A 1 116 ? 5.940 -3.068 -19.662 1.00 90.75 116 ASN A O 1
ATOM 988 N N . THR A 1 117 ? 6.426 -4.713 -18.191 1.00 90.50 117 THR A N 1
ATOM 989 C CA . THR A 1 117 ? 7.683 -5.141 -18.816 1.00 90.50 117 THR A CA 1
ATOM 990 C C . THR A 1 117 ? 7.533 -6.552 -19.386 1.00 90.50 117 THR A C 1
ATOM 992 O O . THR A 1 117 ? 6.467 -7.165 -19.295 1.00 90.50 117 THR A O 1
ATOM 995 N N . ASP A 1 118 ? 8.591 -7.049 -20.012 1.00 91.88 118 ASP A N 1
ATOM 996 C CA . ASP A 1 118 ? 8.740 -8.431 -20.460 1.00 91.88 118 ASP A CA 1
ATOM 997 C C . ASP A 1 118 ? 9.005 -9.416 -19.308 1.00 91.88 118 ASP A C 1
ATOM 999 O O . ASP A 1 118 ? 8.819 -10.620 -19.484 1.00 91.88 118 ASP A O 1
ATOM 1003 N N . VAL A 1 119 ? 9.381 -8.922 -18.123 1.00 91.31 119 VAL A N 1
ATOM 1004 C CA . VAL A 1 119 ? 9.632 -9.743 -16.936 1.00 91.31 119 VAL A CA 1
ATOM 1005 C C . VAL A 1 119 ? 8.378 -9.778 -16.046 1.00 91.31 119 VAL A C 1
ATOM 1007 O O . VAL A 1 119 ? 7.933 -8.735 -15.560 1.00 91.31 119 VAL A O 1
ATOM 1010 N N . PRO A 1 120 ? 7.783 -10.960 -15.793 1.00 89.50 120 PRO A N 1
ATOM 1011 C CA . PRO A 1 120 ? 6.629 -11.086 -14.905 1.00 89.50 120 PRO A CA 1
ATOM 1012 C C . PRO A 1 120 ? 6.917 -10.550 -13.498 1.00 89.50 120 PRO A C 1
ATOM 1014 O O . PRO A 1 120 ? 7.956 -10.849 -12.921 1.00 89.50 120 PRO A O 1
ATOM 1017 N N . GLY A 1 121 ? 5.989 -9.765 -12.943 1.00 89.75 121 GLY A N 1
ATOM 1018 C CA . GLY A 1 121 ? 6.144 -9.148 -11.617 1.00 89.75 121 GLY A CA 1
ATOM 1019 C C . GLY A 1 121 ? 6.992 -7.871 -11.604 1.00 89.75 121 GLY A C 1
ATOM 1020 O O . GLY A 1 121 ? 6.953 -7.133 -10.620 1.00 89.75 121 GLY A O 1
ATOM 1021 N N . VAL A 1 122 ? 7.673 -7.557 -12.709 1.00 92.25 122 VAL A N 1
ATOM 1022 C CA . VAL A 1 122 ? 8.449 -6.328 -12.855 1.00 92.25 122 VAL A CA 1
ATOM 1023 C C . VAL A 1 122 ? 7.683 -5.330 -13.715 1.00 92.25 122 VAL A C 1
ATOM 1025 O O . VAL A 1 122 ? 7.220 -5.632 -14.820 1.00 92.25 122 VAL A O 1
ATOM 1028 N N . TYR A 1 123 ? 7.566 -4.104 -13.222 1.00 91.56 123 TYR A N 1
ATOM 1029 C CA . TYR A 1 123 ? 6.891 -3.017 -13.920 1.00 91.56 123 TYR A CA 1
ATOM 1030 C C . TYR A 1 123 ? 7.820 -1.829 -14.086 1.00 91.56 123 TYR A C 1
ATOM 1032 O O . TYR A 1 123 ? 8.742 -1.635 -13.305 1.00 91.56 123 TYR A O 1
ATOM 1040 N N . ARG A 1 124 ? 7.550 -0.992 -15.083 1.00 88.25 124 ARG A N 1
ATOM 1041 C CA . ARG A 1 124 ? 8.223 0.295 -15.234 1.00 88.25 124 ARG A CA 1
ATOM 1042 C C . ARG A 1 124 ? 7.343 1.403 -14.664 1.00 88.25 124 ARG A C 1
ATOM 1044 O O . ARG A 1 124 ? 6.194 1.546 -15.082 1.00 88.25 124 ARG A O 1
ATOM 1051 N N . ILE A 1 125 ? 7.878 2.187 -13.734 1.00 86.62 125 ILE A N 1
ATOM 1052 C CA . ILE A 1 125 ? 7.213 3.318 -13.081 1.00 86.62 125 ILE A CA 1
ATOM 1053 C C . ILE A 1 125 ? 7.748 4.617 -13.660 1.00 86.62 125 ILE A C 1
ATOM 1055 O O . ILE A 1 125 ? 8.934 4.898 -13.580 1.00 86.62 125 ILE A O 1
ATOM 1059 N N . LEU A 1 126 ? 6.871 5.458 -14.192 1.00 83.00 126 LEU A N 1
ATOM 1060 C CA . LEU A 1 126 ? 7.241 6.784 -14.670 1.00 83.00 126 LEU A CA 1
ATOM 1061 C C . LEU A 1 126 ? 6.518 7.857 -13.853 1.00 83.00 126 LEU A C 1
ATOM 1063 O O . LEU A 1 126 ? 5.309 7.733 -13.659 1.00 83.00 126 LEU A O 1
ATOM 1067 N N . PRO A 1 127 ? 7.198 8.920 -13.401 1.00 79.62 127 PRO A N 1
ATOM 1068 C CA . PRO A 1 127 ? 6.518 10.075 -12.827 1.00 79.62 127 PRO A CA 1
ATOM 1069 C C . PRO A 1 127 ? 5.530 10.698 -13.822 1.00 79.62 127 PRO A C 1
ATOM 1071 O O . PRO A 1 127 ? 5.813 10.825 -15.016 1.00 79.62 127 PRO A O 1
ATOM 1074 N N . VAL A 1 128 ? 4.380 11.141 -13.318 1.00 78.12 128 VAL A N 1
ATOM 1075 C CA . VAL A 1 128 ? 3.431 11.965 -14.077 1.00 78.12 128 VAL A CA 1
ATOM 1076 C C . VAL A 1 128 ? 3.795 13.434 -13.840 1.00 78.12 128 VAL A C 1
ATOM 1078 O O . VAL A 1 128 ? 3.388 14.052 -12.859 1.00 78.12 128 VAL A O 1
ATOM 1081 N N . TYR A 1 129 ? 4.611 13.994 -14.739 1.00 59.94 129 TYR A N 1
ATOM 1082 C CA . TYR A 1 129 ? 5.216 15.330 -14.599 1.00 59.94 129 TYR A CA 1
ATOM 1083 C C . TYR A 1 129 ? 4.227 16.510 -14.579 1.00 59.94 129 TYR A C 1
ATOM 1085 O O . TYR A 1 129 ? 4.632 17.624 -14.264 1.00 59.94 129 TYR A O 1
ATOM 1093 N N . GLU A 1 130 ? 2.943 16.298 -14.870 1.00 52.47 130 GLU A N 1
ATOM 1094 C CA . GLU A 1 130 ? 1.931 17.364 -14.813 1.00 52.47 130 GLU A CA 1
ATOM 1095 C C . GLU A 1 130 ? 1.481 17.708 -13.378 1.00 52.47 130 GLU A C 1
ATOM 1097 O O . GLU A 1 130 ? 0.833 18.732 -13.181 1.00 52.47 130 GLU A O 1
ATOM 1102 N N . GLN A 1 131 ? 1.817 16.889 -12.367 1.00 46.88 131 GLN A N 1
ATOM 1103 C CA . GLN A 1 131 ? 1.313 17.044 -10.989 1.00 46.88 131 GLN A CA 1
ATOM 1104 C C . GLN A 1 131 ? 2.371 16.906 -9.889 1.00 46.88 131 GLN A C 1
ATOM 1106 O O . GLN A 1 131 ? 2.017 16.898 -8.714 1.00 46.88 131 GLN A O 1
ATOM 1111 N N . ILE A 1 132 ? 3.660 16.831 -10.223 1.00 45.25 132 ILE A N 1
ATOM 1112 C CA . ILE A 1 132 ? 4.707 16.915 -9.200 1.00 45.25 132 ILE A CA 1
ATOM 1113 C C . ILE A 1 132 ? 4.840 18.402 -8.861 1.00 45.25 132 ILE A C 1
ATOM 1115 O O . ILE A 1 132 ? 5.371 19.143 -9.697 1.00 45.25 132 ILE A O 1
ATOM 1119 N N . PRO A 1 133 ? 4.356 18.895 -7.698 1.00 38.66 133 PRO A N 1
ATOM 1120 C CA . PRO A 1 133 ? 4.727 20.233 -7.276 1.00 38.66 133 PRO A CA 1
ATOM 1121 C C . PRO A 1 133 ? 6.244 20.212 -7.235 1.00 38.66 133 PRO A C 1
ATOM 1123 O O . PRO A 1 133 ? 6.811 19.338 -6.580 1.00 38.66 133 PRO A O 1
ATOM 1126 N N . ALA A 1 134 ? 6.863 21.081 -8.042 1.00 41.50 134 ALA A N 1
ATOM 1127 C CA . ALA A 1 134 ? 8.303 21.168 -8.209 1.00 41.50 134 ALA A CA 1
ATOM 1128 C C . ALA A 1 134 ? 8.970 20.780 -6.894 1.00 41.50 134 ALA A C 1
ATOM 1130 O O . ALA A 1 134 ? 8.712 21.446 -5.886 1.00 41.50 134 ALA A O 1
ATOM 1131 N N . LEU A 1 135 ? 9.740 19.683 -6.904 1.00 41.75 135 LEU A N 1
ATOM 1132 C CA . LEU A 1 135 ? 10.640 19.336 -5.816 1.00 41.75 135 LEU A CA 1
ATOM 1133 C C . LEU A 1 135 ? 11.575 20.543 -5.673 1.00 41.75 135 LEU A C 1
ATOM 1135 O O . LEU A 1 135 ? 12.629 20.649 -6.299 1.00 41.75 135 LEU A O 1
ATOM 1139 N N . LYS A 1 136 ? 11.120 21.535 -4.907 1.00 37.88 136 LYS A N 1
ATOM 1140 C CA . LYS A 1 136 ? 11.911 22.618 -4.368 1.00 37.88 136 LYS A CA 1
ATOM 1141 C C . LYS A 1 136 ? 12.772 21.938 -3.330 1.00 37.88 136 LYS A C 1
ATOM 1143 O O . LYS A 1 136 ? 12.389 21.846 -2.171 1.00 37.88 136 LYS A O 1
ATOM 1148 N N . ASN A 1 137 ? 13.856 21.357 -3.819 1.00 36.25 137 ASN A N 1
ATOM 1149 C CA . ASN A 1 137 ? 15.204 21.441 -3.286 1.00 36.25 137 ASN A CA 1
ATOM 1150 C C . ASN A 1 137 ? 15.985 20.249 -3.825 1.00 36.25 137 ASN A C 1
ATOM 1152 O O . ASN A 1 137 ? 15.873 19.152 -3.301 1.00 36.25 137 ASN A O 1
ATOM 1156 N N . GLY A 1 138 ? 16.748 20.536 -4.886 1.00 39.94 138 GLY A N 1
ATOM 1157 C CA . GLY A 1 138 ? 17.976 19.852 -5.278 1.00 39.94 138 GLY A CA 1
ATOM 1158 C C . GLY A 1 138 ? 17.865 18.350 -5.503 1.00 39.94 138 GLY A C 1
ATOM 1159 O O . GLY A 1 138 ? 17.850 17.596 -4.555 1.00 39.94 138 GLY A O 1
ATOM 1160 N N . HIS A 1 139 ? 17.873 17.914 -6.757 1.00 33.44 139 HIS A N 1
ATOM 1161 C CA . HIS A 1 139 ? 18.938 17.060 -7.292 1.00 33.44 139 HIS A CA 1
ATOM 1162 C C . HIS A 1 139 ? 18.650 16.823 -8.786 1.00 33.44 139 HIS A C 1
ATOM 1164 O O . HIS A 1 139 ? 17.781 16.076 -9.218 1.00 33.44 139 HIS A O 1
ATOM 1170 N N . ILE A 1 140 ? 19.338 17.667 -9.546 1.00 44.47 140 ILE A N 1
ATOM 1171 C CA . ILE A 1 140 ? 19.766 17.604 -10.942 1.00 44.47 140 ILE A CA 1
ATOM 1172 C C . ILE A 1 140 ? 19.518 16.249 -11.636 1.00 44.47 140 ILE A C 1
ATOM 1174 O O . ILE A 1 140 ? 20.175 15.265 -11.316 1.00 44.47 140 ILE A O 1
ATOM 1178 N N . TYR A 1 141 ? 18.732 16.255 -12.717 1.00 36.88 141 TYR A N 1
ATOM 1179 C CA . TYR A 1 141 ? 19.039 15.401 -13.867 1.00 36.88 141 TYR A CA 1
ATOM 1180 C C . TYR A 1 141 ? 19.725 16.254 -14.930 1.00 36.88 141 TYR A C 1
ATOM 1182 O O . TYR A 1 141 ? 19.119 17.112 -15.576 1.00 36.88 141 TYR A O 1
ATOM 1190 N N . CYS A 1 142 ? 21.034 16.033 -15.060 1.00 32.66 142 CYS A N 1
ATOM 1191 C CA . CYS A 1 142 ? 21.858 16.575 -16.121 1.00 32.66 142 CYS A CA 1
ATOM 1192 C C . CYS A 1 142 ? 21.265 16.157 -17.465 1.00 32.66 142 CYS A C 1
ATOM 1194 O O . CYS A 1 142 ? 21.146 14.972 -17.774 1.00 32.66 142 CYS A O 1
ATOM 1196 N N . ASN A 1 143 ? 20.940 17.155 -18.282 1.00 31.34 143 ASN A N 1
ATOM 1197 C CA . ASN A 1 143 ? 20.743 16.997 -19.712 1.00 31.34 143 ASN A CA 1
ATOM 1198 C C . ASN A 1 143 ? 22.028 16.447 -20.346 1.00 31.34 143 ASN A C 1
ATOM 1200 O O . ASN A 1 143 ? 22.850 17.207 -20.855 1.00 31.34 143 ASN A O 1
ATOM 1204 N N . SER A 1 144 ? 22.183 15.129 -20.393 1.00 35.25 144 SER A N 1
ATOM 1205 C CA . SER A 1 144 ? 23.097 14.493 -21.338 1.00 35.25 144 SER A CA 1
ATOM 1206 C C . SER A 1 144 ? 22.438 14.490 -22.717 1.00 35.25 144 SER A C 1
ATOM 1208 O O . SER A 1 144 ? 21.973 13.466 -23.211 1.00 35.25 144 SER A O 1
ATOM 1210 N N . ARG A 1 145 ? 22.380 15.670 -23.351 1.00 34.88 145 ARG A N 1
ATOM 1211 C CA . ARG A 1 145 ? 22.163 15.781 -24.799 1.00 34.88 145 ARG A CA 1
ATOM 1212 C C . ARG A 1 145 ? 23.431 15.306 -25.498 1.00 34.88 145 ARG A C 1
ATOM 1214 O O . ARG A 1 145 ? 24.289 16.101 -25.867 1.00 34.88 145 ARG A O 1
ATOM 1221 N N . VAL A 1 146 ? 23.541 13.996 -25.672 1.00 35.28 146 VAL A N 1
ATOM 1222 C CA . VAL A 1 146 ? 24.479 13.417 -26.626 1.00 35.28 146 VAL A CA 1
ATOM 1223 C C . VAL A 1 146 ? 23.829 13.467 -28.012 1.00 35.28 146 VAL A C 1
ATOM 1225 O O . VAL A 1 146 ? 22.795 12.850 -28.247 1.00 35.28 146 VAL A O 1
ATOM 1228 N N . ASN A 1 147 ? 24.506 14.207 -28.898 1.00 32.66 147 ASN A N 1
ATOM 1229 C CA . ASN A 1 147 ? 24.399 14.288 -30.361 1.00 32.66 147 ASN A CA 1
ATOM 1230 C C . ASN A 1 147 ? 23.266 15.129 -30.981 1.00 32.66 147 ASN A C 1
ATOM 1232 O O . ASN A 1 147 ? 22.113 14.719 -31.016 1.00 32.66 147 ASN A O 1
ATOM 1236 N N . GLN A 1 148 ? 23.635 16.239 -31.642 1.00 34.38 148 GLN A N 1
ATOM 1237 C CA . GLN A 1 148 ? 23.834 16.247 -33.107 1.00 34.38 148 GLN A CA 1
ATOM 1238 C C . GLN A 1 148 ? 24.354 17.609 -33.632 1.00 34.38 148 GLN A C 1
ATOM 1240 O O . GLN A 1 148 ? 23.752 18.655 -33.425 1.00 34.38 148 GLN A O 1
ATOM 1245 N N . HIS A 1 149 ? 25.503 17.540 -34.314 1.00 38.25 149 HIS A N 1
ATOM 1246 C CA . HIS A 1 149 ? 26.070 18.413 -35.355 1.00 38.25 149 HIS A CA 1
ATOM 1247 C C . HIS A 1 149 ? 25.639 19.889 -35.493 1.00 38.25 149 HIS A C 1
ATOM 1249 O O . HIS A 1 149 ? 24.557 20.188 -35.990 1.00 38.25 149 HIS A O 1
ATOM 1255 N N . ARG A 1 150 ? 26.623 20.794 -35.366 1.00 34.94 150 ARG A N 1
ATOM 1256 C CA . ARG A 1 150 ? 27.129 21.581 -36.513 1.00 34.94 150 ARG A CA 1
ATOM 1257 C C . ARG A 1 150 ? 28.443 22.284 -36.165 1.00 34.94 150 ARG A C 1
ATOM 1259 O O . ARG A 1 150 ? 28.473 23.274 -35.446 1.00 34.94 150 ARG A O 1
ATOM 1266 N N . VAL A 1 151 ? 29.523 21.756 -36.734 1.00 42.28 151 VAL A N 1
ATOM 1267 C CA . VAL A 1 151 ? 30.736 22.523 -37.018 1.00 42.28 151 VAL A CA 1
ATOM 1268 C C . VAL A 1 151 ? 30.339 23.577 -38.045 1.00 42.28 151 VAL A C 1
ATOM 1270 O O . VAL A 1 151 ? 29.822 23.219 -39.099 1.00 42.28 151 VAL A O 1
ATOM 1273 N N . ASN A 1 152 ? 30.570 24.849 -37.752 1.00 35.84 152 ASN A N 1
ATOM 1274 C CA . ASN A 1 152 ? 30.754 25.850 -38.791 1.00 35.84 152 ASN A CA 1
ATOM 1275 C C . ASN A 1 152 ? 31.893 26.766 -38.359 1.00 35.84 152 ASN A C 1
ATOM 1277 O O . ASN A 1 152 ? 31.731 27.633 -37.506 1.00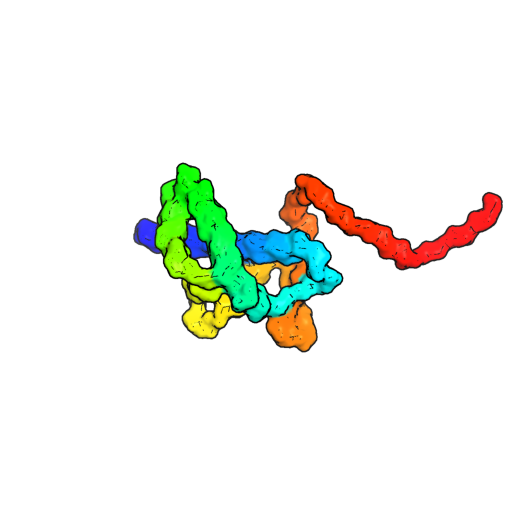 35.84 152 ASN A O 1
ATOM 1281 N N . ASN A 1 153 ? 33.049 26.514 -38.969 1.00 37.97 153 ASN A N 1
ATOM 1282 C CA . ASN A 1 153 ? 34.130 27.475 -39.082 1.00 37.97 153 ASN A CA 1
ATOM 1283 C C . ASN A 1 153 ? 33.628 28.695 -39.856 1.00 37.97 153 ASN A C 1
ATOM 1285 O O . ASN A 1 153 ? 33.123 28.536 -40.972 1.00 37.97 153 ASN A O 1
ATOM 1289 N N . LYS A 1 154 ? 33.851 29.886 -39.305 1.00 36.78 154 LYS A N 1
ATOM 1290 C CA . LYS A 1 154 ? 34.426 31.029 -40.019 1.00 36.78 154 LYS A CA 1
ATOM 1291 C C . LYS A 1 154 ? 34.849 32.104 -39.034 1.00 36.78 154 LYS A C 1
ATOM 1293 O O . LYS A 1 154 ? 34.057 32.379 -38.110 1.00 36.78 154 LYS A O 1
#

Foldseek 3Di:
DPDVVVVLLVVLLVVLLQLLLVLLLCCLVVDPPCPDQKDQLCCVFPVCWQVSLVVSLVVLVVCCVVDVSSVVSNVVSVPPRTVQSVLCVSDPDNPDGSSNSSVVSNCPDPQWHWADDPDPSMIHIDGPVVPDPPPPDDDDDDPPPDDDDDDDDD

Secondary structure (DSSP, 8-state):
---HHHHHHHHHHHHHHHHHHHHHHHHHHH-TT-TT-EEEHHIIIIISHHHHHHHHHHHHHHHHTT-HHHHHHHHHHTT--SHHHHHHHT-SSTT--HHHHHHHHHHH-SSEEEEE-SSTTEEEEEE-TTS-----S-----------------

Sequence (154 aa):
MEAPEREEERYIYNFLEKITGCFYAEWYLCSEEISNFNIDIHEAVYNMGRYKMEKIKQYVYENAFIHEKLWTVYEEIKDFKEVADLLAYLSSNPCHCPEQTLLNILRCSKNIRILNTDVPGVYRILPVYEQIPALKNGHIYCNSRVNQHRVNNK

pLDDT: mean 77.47, std 20.13, range [31.34, 96.0]